Protein AF-A0AAD6E774-F1 (afdb_monomer_lite)

pLDDT: mean 78.19, std 15.66, range [41.12, 95.44]

Secondary structure (DSSP, 8-state):
-HHHHHHHHHHTT-----SHHHHHHHHH----HHHHHHHHHHHTT-TT--HHHHHHHHHHHHTS-HHHHHHTTTTTT--HHHHHHHHHHHHHHH-S-THHHHHHH-TT-----SHHHHHHHHHHHHHHHHHHTT-TT-PPPHHHHHHHHHHHHH-

Radius of gyration: 15.8 Å; chains: 1; bounding box: 33×44×42 Å

Sequence (155 aa):
MEVRSIVLDKWAGKTISNTRKSQRNAAVHGGSILADYDVILREVDQLDSRVDQWKPAFEFHYNVWWEFLCARGGLDSASKELIRIFDYLANIRSLKKWEDWKIQSNPNTSSKKMKDRAKIVEICTSWIDKWVGDTMDTIPTKAQMERLRQLSHQA

Structure (mmCIF, N/CA/C/O backbone):
data_AF-A0AAD6E774-F1
#
_entry.id   AF-A0AAD6E774-F1
#
loop_
_atom_site.group_PDB
_atom_site.id
_atom_site.type_symbol
_atom_site.label_atom_id
_atom_site.label_alt_id
_atom_site.label_comp_id
_atom_site.label_asym_id
_atom_site.label_entity_id
_atom_site.label_seq_id
_atom_site.pdbx_PDB_ins_code
_atom_site.Cartn_x
_atom_site.Cartn_y
_atom_site.Cartn_z
_atom_site.occupancy
_atom_site.B_iso_or_equiv
_atom_site.auth_seq_id
_atom_site.auth_comp_id
_atom_site.auth_asym_id
_atom_site.auth_atom_id
_atom_site.pdbx_PDB_model_num
ATOM 1 N N . MET A 1 1 ? 2.432 -7.546 13.511 1.00 61.09 1 MET A N 1
ATOM 2 C CA . MET A 1 1 ? 1.234 -8.056 12.812 1.00 61.09 1 MET A CA 1
ATOM 3 C C . MET A 1 1 ? -0.037 -7.391 13.321 1.00 61.09 1 MET A C 1
ATOM 5 O O . MET A 1 1 ? -0.601 -6.623 12.561 1.00 61.09 1 MET A O 1
ATOM 9 N N . GLU A 1 2 ? -0.410 -7.536 14.601 1.00 77.62 2 GLU A N 1
ATOM 10 C CA . GLU A 1 2 ? -1.659 -6.968 15.163 1.00 77.62 2 GLU A CA 1
ATOM 11 C C . GLU A 1 2 ? -1.893 -5.478 14.829 1.00 77.62 2 GLU A C 1
ATOM 13 O O . GLU A 1 2 ? -2.987 -5.081 14.440 1.00 77.62 2 GLU A O 1
ATOM 18 N N . VAL A 1 3 ? -0.843 -4.650 14.891 1.00 80.81 3 VAL A N 1
ATOM 19 C CA . VAL A 1 3 ? -0.922 -3.221 14.540 1.00 80.81 3 VAL A CA 1
ATOM 20 C C . VAL A 1 3 ? -1.321 -2.990 13.077 1.00 80.81 3 VAL A C 1
ATOM 22 O O . VAL A 1 3 ? -2.124 -2.101 12.815 1.00 80.81 3 VAL A O 1
ATOM 25 N N . ARG A 1 4 ? -0.782 -3.771 12.133 1.00 88.81 4 ARG A N 1
ATOM 26 C CA . ARG A 1 4 ? -1.073 -3.620 10.697 1.00 88.81 4 ARG A CA 1
ATOM 27 C C . ARG A 1 4 ? -2.471 -4.122 10.358 1.00 88.81 4 ARG A C 1
ATOM 29 O O . ARG A 1 4 ? -3.199 -3.415 9.678 1.00 88.81 4 ARG A O 1
ATOM 36 N N . SER A 1 5 ? -2.891 -5.252 10.929 1.00 86.69 5 SER A N 1
ATOM 37 C CA . SER A 1 5 ? -4.267 -5.745 10.782 1.00 86.69 5 SER A CA 1
ATOM 38 C C . SER A 1 5 ? -5.297 -4.713 11.262 1.00 86.69 5 SER A C 1
ATOM 40 O O . SER A 1 5 ? -6.301 -4.500 10.598 1.00 86.69 5 SER A O 1
ATOM 42 N N . ILE A 1 6 ? -5.021 -3.998 12.364 1.00 86.88 6 ILE A N 1
ATOM 43 C CA . ILE A 1 6 ? -5.877 -2.899 12.855 1.00 86.88 6 ILE A CA 1
ATOM 44 C C . ILE A 1 6 ? -5.909 -1.705 11.880 1.00 86.88 6 ILE A C 1
ATOM 46 O O . ILE A 1 6 ? -6.952 -1.067 11.724 1.00 86.88 6 ILE A O 1
ATOM 50 N N . VAL A 1 7 ? -4.781 -1.370 11.240 1.00 87.00 7 VAL A N 1
ATOM 51 C CA . VAL A 1 7 ? -4.721 -0.305 10.221 1.00 87.00 7 VAL A CA 1
ATOM 52 C C . VAL A 1 7 ? -5.547 -0.699 8.996 1.00 87.00 7 VAL A C 1
ATOM 54 O O . VAL A 1 7 ? -6.390 0.088 8.570 1.00 87.00 7 VAL A O 1
ATOM 57 N N . LEU A 1 8 ? -5.370 -1.923 8.495 1.00 89.75 8 LEU A N 1
ATOM 58 C CA . LEU A 1 8 ? -6.128 -2.466 7.367 1.00 89.75 8 LEU A CA 1
ATOM 59 C C . LEU A 1 8 ? -7.628 -2.567 7.673 1.00 89.75 8 LEU A C 1
ATOM 61 O O . LEU A 1 8 ? -8.440 -2.165 6.845 1.00 89.75 8 LEU A O 1
ATOM 65 N N . ASP A 1 9 ? -8.011 -2.990 8.882 1.00 90.69 9 ASP A N 1
ATOM 66 C CA . ASP A 1 9 ? -9.409 -2.984 9.330 1.00 90.69 9 ASP A CA 1
ATOM 67 C C . ASP A 1 9 ? -10.001 -1.574 9.292 1.00 90.69 9 ASP A C 1
ATOM 69 O O . ASP A 1 9 ? -11.087 -1.364 8.751 1.00 90.69 9 ASP A O 1
ATOM 73 N N . LYS A 1 10 ? -9.274 -0.576 9.806 1.00 88.94 10 LYS A N 1
ATOM 74 C CA . LYS A 1 10 ? -9.725 0.817 9.738 1.00 88.94 10 LYS A CA 1
ATOM 75 C C . LYS A 1 10 ? -9.847 1.310 8.296 1.00 88.94 10 LYS A C 1
ATOM 77 O O . LYS A 1 10 ? -10.803 2.019 7.990 1.00 88.94 10 LYS A O 1
ATOM 82 N N . TRP A 1 11 ? -8.892 0.984 7.426 1.00 90.88 11 TRP A N 1
ATOM 83 C CA . TRP A 1 11 ? -8.940 1.369 6.012 1.00 90.88 11 TRP A CA 1
ATOM 84 C C . TRP A 1 11 ? -10.116 0.722 5.281 1.00 90.88 11 TRP A C 1
ATOM 86 O O . TRP A 1 11 ? -10.755 1.383 4.468 1.00 90.88 11 TRP A O 1
ATOM 96 N N . ALA A 1 12 ? -10.446 -0.521 5.629 1.00 89.94 12 ALA A N 1
ATOM 97 C CA . ALA A 1 12 ? -11.622 -1.238 5.146 1.00 89.94 12 ALA A CA 1
ATOM 98 C C . ALA A 1 12 ? -12.943 -0.759 5.784 1.00 89.94 12 ALA A C 1
ATOM 100 O O . ALA A 1 12 ? -14.001 -1.319 5.510 1.00 89.94 12 ALA A O 1
ATOM 101 N N . GLY A 1 13 ? -12.909 0.262 6.649 1.00 85.81 13 GLY A N 1
ATOM 102 C CA . GLY A 1 13 ? -14.098 0.818 7.295 1.00 85.81 13 GLY A CA 1
ATOM 103 C C . GLY A 1 13 ? -14.668 -0.037 8.430 1.00 85.81 13 GLY A C 1
ATOM 104 O O . GLY A 1 13 ? -15.770 0.243 8.902 1.00 85.81 13 GLY A O 1
ATOM 105 N N . LYS A 1 14 ? -13.939 -1.054 8.906 1.00 85.12 14 LYS A N 1
ATOM 106 C CA . LYS A 1 14 ? -14.361 -1.864 10.052 1.00 85.12 14 LYS A CA 1
ATOM 107 C C . LYS A 1 14 ? -14.274 -1.080 11.353 1.00 85.12 14 LYS A C 1
ATOM 109 O O . LYS A 1 14 ? -13.374 -0.265 11.580 1.00 85.12 14 LYS A O 1
ATOM 114 N N . THR A 1 15 ? -15.198 -1.386 12.259 1.00 79.06 15 THR A N 1
ATOM 115 C CA . THR A 1 15 ? -15.136 -0.905 13.636 1.00 79.06 15 THR A CA 1
ATOM 116 C C . THR A 1 15 ? -13.927 -1.522 14.330 1.00 79.06 15 THR A C 1
ATOM 118 O O . THR A 1 15 ? -13.906 -2.708 14.647 1.00 79.06 15 THR A O 1
ATOM 121 N N . ILE A 1 16 ? -12.905 -0.707 14.572 1.00 80.19 16 ILE A N 1
ATOM 122 C CA . ILE A 1 16 ? -11.765 -1.092 15.403 1.00 80.19 16 ILE A CA 1
ATOM 123 C C . ILE A 1 16 ? -12.140 -1.008 16.885 1.00 80.19 16 ILE A C 1
ATOM 125 O O . ILE A 1 16 ? -12.990 -0.210 17.280 1.00 80.19 16 ILE A O 1
ATOM 129 N N . SER A 1 17 ? -11.470 -1.805 17.717 1.00 77.88 17 SER A N 1
ATOM 130 C CA . SER A 1 17 ? -11.639 -1.757 19.172 1.00 77.88 17 SER A CA 1
ATOM 131 C C . SER A 1 17 ? -11.537 -0.323 19.715 1.00 77.88 17 SER A C 1
ATOM 133 O O . SER A 1 17 ? -10.616 0.422 19.371 1.00 77.88 17 SER A O 1
ATOM 135 N N . ASN A 1 18 ? -12.451 0.037 20.622 1.00 72.12 18 ASN A N 1
ATOM 136 C CA . ASN A 1 18 ? -12.492 1.348 21.280 1.00 72.12 18 ASN A CA 1
ATOM 137 C C . ASN A 1 18 ? -11.363 1.565 22.297 1.00 72.12 18 ASN A C 1
ATOM 139 O O . ASN A 1 18 ? -11.315 2.603 22.958 1.00 72.12 18 ASN A O 1
ATOM 143 N N . THR A 1 19 ? -10.437 0.613 22.448 1.00 79.88 19 THR A N 1
ATOM 144 C CA . THR A 1 19 ? -9.273 0.851 23.296 1.00 79.88 19 THR A CA 1
ATOM 145 C C . THR A 1 19 ? -8.447 2.008 22.738 1.00 79.88 19 THR A C 1
ATOM 147 O O . THR A 1 19 ? -8.180 2.115 21.537 1.00 79.88 19 THR A O 1
ATOM 150 N N . ARG A 1 20 ? -7.962 2.863 23.644 1.00 73.81 20 ARG A N 1
ATOM 151 C CA . ARG A 1 20 ? -7.085 3.990 23.302 1.00 73.81 20 ARG A CA 1
ATOM 152 C C . ARG A 1 20 ? -5.859 3.544 22.491 1.00 73.81 20 ARG A C 1
ATOM 154 O O . ARG A 1 20 ? -5.389 4.289 21.636 1.00 73.81 20 ARG A O 1
ATOM 161 N N . LYS A 1 21 ? -5.355 2.327 22.740 1.00 76.25 21 LYS A N 1
ATOM 162 C CA . LYS A 1 21 ? -4.223 1.722 22.022 1.00 76.25 21 LYS A CA 1
ATOM 163 C C . LYS A 1 21 ? -4.573 1.421 20.560 1.00 76.25 21 LYS A C 1
ATOM 165 O O . LYS A 1 21 ? -3.830 1.847 19.681 1.00 76.25 21 LYS A O 1
ATOM 170 N N . SER A 1 22 ? -5.698 0.756 20.290 1.00 70.12 22 SER A N 1
ATOM 171 C CA . SER A 1 22 ? -6.134 0.428 18.923 1.00 70.12 22 SER A CA 1
ATOM 172 C C . SER A 1 22 ? -6.479 1.677 18.115 1.00 70.12 22 SER A C 1
ATOM 174 O O . SER A 1 22 ? -6.020 1.815 16.983 1.00 70.12 22 SER A O 1
ATOM 176 N N . GLN A 1 23 ? -7.191 2.635 18.716 1.00 71.75 23 GLN A N 1
ATOM 177 C CA . GLN A 1 23 ? -7.503 3.911 18.067 1.00 71.75 23 GLN A CA 1
ATOM 178 C C . GLN A 1 23 ? -6.243 4.716 17.739 1.00 71.75 23 GLN A C 1
ATOM 180 O O . GLN A 1 23 ? -6.117 5.225 16.625 1.00 71.75 23 GLN A O 1
ATOM 185 N N . ARG A 1 24 ? -5.286 4.797 18.678 1.00 72.62 24 ARG A N 1
ATOM 186 C CA . ARG A 1 24 ? -3.996 5.456 18.436 1.00 72.62 24 ARG A CA 1
ATOM 187 C C . ARG A 1 24 ? -3.248 4.760 17.312 1.00 72.62 24 ARG A C 1
ATOM 189 O O . ARG A 1 24 ? -2.848 5.435 16.376 1.00 72.62 24 ARG A O 1
ATOM 196 N N . ASN A 1 25 ? -3.109 3.437 17.374 1.00 72.19 25 ASN A N 1
ATOM 197 C CA . ASN A 1 25 ? -2.408 2.670 16.351 1.00 72.19 25 ASN A CA 1
ATOM 198 C C . ASN A 1 25 ? -2.988 2.928 14.955 1.00 72.19 25 ASN A C 1
ATOM 200 O O . ASN A 1 25 ? -2.257 3.294 14.044 1.00 72.19 25 ASN A O 1
ATOM 204 N N . ALA A 1 26 ? -4.304 2.841 14.804 1.00 66.62 26 ALA A N 1
ATOM 205 C CA . ALA A 1 26 ? -4.952 3.063 13.520 1.00 66.62 26 ALA A CA 1
ATOM 206 C C . ALA A 1 26 ? -4.893 4.533 13.049 1.00 66.62 26 ALA A C 1
ATOM 208 O O . ALA A 1 26 ? -5.137 4.831 11.882 1.00 66.62 26 ALA A O 1
ATOM 209 N N . ALA A 1 27 ? -4.679 5.488 13.958 1.00 65.88 27 ALA A N 1
ATOM 210 C CA . ALA A 1 27 ? -4.592 6.914 13.644 1.00 65.88 27 ALA A CA 1
ATOM 211 C C . ALA A 1 27 ? -3.177 7.379 13.291 1.00 65.88 27 ALA A C 1
ATOM 213 O O . ALA A 1 27 ? -3.052 8.263 12.452 1.00 65.88 27 ALA A O 1
ATOM 214 N N . VAL A 1 28 ? -2.146 6.804 13.918 1.00 68.69 28 VAL A N 1
ATOM 215 C CA . VAL A 1 28 ? -0.757 7.273 13.766 1.00 68.69 28 VAL A CA 1
ATOM 216 C C . VAL A 1 28 ? 0.079 6.411 12.830 1.00 68.69 28 VAL A C 1
ATOM 218 O O . VAL A 1 28 ? 1.093 6.883 12.323 1.00 68.69 28 VAL A O 1
ATOM 221 N N . HIS A 1 29 ? -0.306 5.153 12.609 1.00 74.56 29 HIS A N 1
ATOM 222 C CA . HIS A 1 29 ? 0.415 4.281 11.688 1.00 74.56 29 HIS A CA 1
ATOM 223 C C . HIS A 1 29 ? -0.159 4.461 10.290 1.00 74.56 29 HIS A C 1
ATOM 225 O O . HIS A 1 29 ? -1.301 4.091 10.025 1.00 74.56 29 HIS A O 1
ATOM 231 N N . GLY A 1 30 ? 0.638 5.064 9.412 1.00 78.00 30 GLY A N 1
ATOM 232 C CA . GLY A 1 30 ? 0.309 5.195 7.998 1.00 78.00 30 GLY A CA 1
ATOM 233 C C . GLY A 1 30 ? 0.532 3.888 7.225 1.00 78.00 30 GLY A C 1
ATOM 234 O O . GLY A 1 30 ? 0.496 2.800 7.801 1.00 78.00 30 GLY A O 1
ATOM 235 N N . GLY A 1 31 ? 0.746 3.964 5.918 1.00 85.56 31 GLY A N 1
ATOM 236 C CA . GLY A 1 31 ? 1.042 2.810 5.080 1.00 85.56 31 GLY A CA 1
ATOM 237 C C . GLY A 1 31 ? 2.445 2.243 5.278 1.00 85.56 31 GLY A C 1
ATOM 238 O O . GLY A 1 31 ? 3.414 2.975 5.462 1.00 85.56 31 GLY A O 1
ATOM 239 N N . SER A 1 32 ? 2.526 0.917 5.213 1.00 92.19 32 SER A N 1
ATOM 240 C CA . SER A 1 32 ? 3.759 0.167 4.993 1.00 92.19 32 SER A CA 1
ATOM 241 C C . SER A 1 32 ? 3.446 -0.992 4.049 1.00 92.19 32 SER A C 1
ATOM 243 O O . SER A 1 32 ? 2.948 -2.023 4.496 1.00 92.19 32 SER A O 1
ATOM 245 N N . ILE A 1 33 ? 3.693 -0.817 2.747 1.00 94.50 33 ILE A N 1
ATOM 246 C CA . ILE A 1 33 ? 3.192 -1.738 1.715 1.00 94.50 33 ILE A CA 1
ATOM 247 C C . ILE A 1 33 ? 3.717 -3.157 1.916 1.00 94.50 33 ILE A C 1
ATOM 249 O O . ILE A 1 33 ? 2.956 -4.109 1.806 1.00 94.50 33 ILE A O 1
ATOM 253 N N . LEU A 1 34 ? 4.990 -3.301 2.297 1.00 93.81 34 LEU A N 1
ATOM 254 C CA . LEU A 1 34 ? 5.597 -4.604 2.574 1.00 93.81 34 LEU A CA 1
ATOM 255 C C . LEU A 1 34 ? 4.928 -5.294 3.769 1.00 93.81 34 LEU A C 1
ATOM 257 O O . LEU A 1 34 ? 4.652 -6.488 3.716 1.00 93.81 34 LEU A O 1
ATOM 261 N N . ALA A 1 35 ? 4.654 -4.544 4.840 1.00 93.19 35 ALA A N 1
ATOM 262 C CA . ALA A 1 35 ? 4.048 -5.099 6.044 1.00 93.19 35 ALA A CA 1
ATOM 263 C C . ALA A 1 35 ? 2.561 -5.424 5.843 1.00 93.19 35 ALA A C 1
ATOM 265 O O . ALA A 1 35 ? 2.073 -6.403 6.398 1.00 93.19 35 ALA A O 1
ATOM 266 N N . ASP A 1 36 ? 1.848 -4.615 5.059 1.00 94.19 36 ASP A N 1
ATOM 267 C CA . ASP A 1 36 ? 0.446 -4.857 4.719 1.00 94.19 36 ASP A CA 1
ATOM 268 C C . ASP A 1 36 ? 0.302 -6.040 3.763 1.00 94.19 36 ASP A C 1
ATOM 270 O O . ASP A 1 36 ? -0.548 -6.898 3.984 1.00 94.19 36 ASP A O 1
ATOM 274 N N . TYR A 1 37 ? 1.183 -6.138 2.764 1.00 94.25 37 TYR A N 1
ATOM 275 C CA . TYR A 1 37 ? 1.249 -7.275 1.849 1.00 94.25 37 TYR A CA 1
ATOM 276 C C . TYR A 1 37 ? 1.519 -8.593 2.594 1.00 94.25 37 TYR A C 1
ATOM 278 O O . TYR A 1 37 ? 0.769 -9.551 2.424 1.00 94.25 37 TYR A O 1
ATOM 286 N N . ASP A 1 38 ? 2.523 -8.630 3.480 1.00 92.38 38 ASP A N 1
ATOM 287 C CA . ASP A 1 38 ? 2.843 -9.816 4.296 1.00 92.38 38 ASP A CA 1
ATOM 288 C C . ASP A 1 38 ? 1.682 -10.217 5.222 1.00 92.38 38 ASP A C 1
ATOM 290 O O . ASP A 1 38 ? 1.373 -11.399 5.357 1.00 92.38 38 ASP A O 1
ATOM 294 N N . VAL A 1 39 ? 0.991 -9.246 5.828 1.00 92.19 39 VAL A N 1
ATOM 295 C CA . VAL A 1 39 ? -0.172 -9.528 6.684 1.00 92.19 39 VAL A CA 1
ATOM 296 C C . VAL A 1 39 ? -1.340 -10.093 5.886 1.00 92.19 39 VAL A C 1
ATOM 298 O O . VAL A 1 39 ? -1.954 -11.054 6.340 1.00 92.19 39 VAL A O 1
ATOM 301 N N . ILE A 1 40 ? -1.636 -9.538 4.709 1.00 92.06 40 ILE A N 1
ATOM 302 C CA . ILE A 1 40 ? -2.709 -10.053 3.854 1.00 92.06 40 ILE A CA 1
ATOM 303 C C . ILE A 1 40 ? -2.371 -11.475 3.384 1.00 92.06 40 ILE A C 1
ATOM 305 O O . ILE A 1 40 ? -3.215 -12.356 3.512 1.00 92.06 40 ILE A O 1
ATOM 309 N N . LEU A 1 41 ? -1.137 -11.734 2.931 1.00 90.81 41 LEU A N 1
ATOM 310 C CA . LEU A 1 41 ? -0.711 -13.074 2.503 1.00 90.81 41 LEU A CA 1
ATOM 311 C C . LEU A 1 41 ? -0.867 -14.130 3.605 1.00 90.81 41 LEU A C 1
ATOM 313 O O . LEU A 1 41 ? -1.333 -15.231 3.334 1.00 90.81 41 LEU A O 1
ATOM 317 N N . ARG A 1 42 ? -0.515 -13.804 4.852 1.00 88.81 42 ARG A N 1
ATOM 318 C CA . ARG A 1 42 ? -0.628 -14.739 5.989 1.00 88.81 42 ARG A CA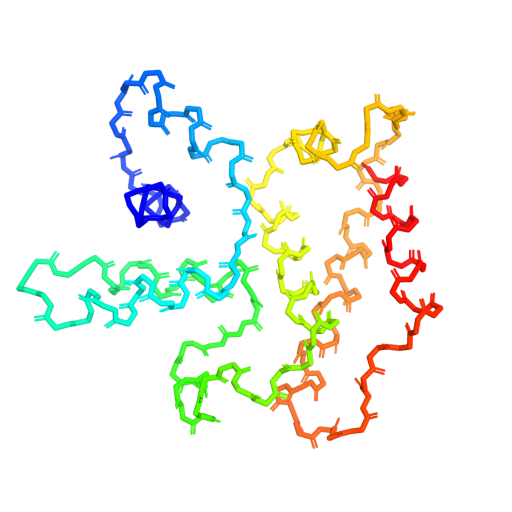 1
ATOM 319 C C . ARG A 1 42 ? -2.068 -15.025 6.420 1.00 88.81 42 ARG A C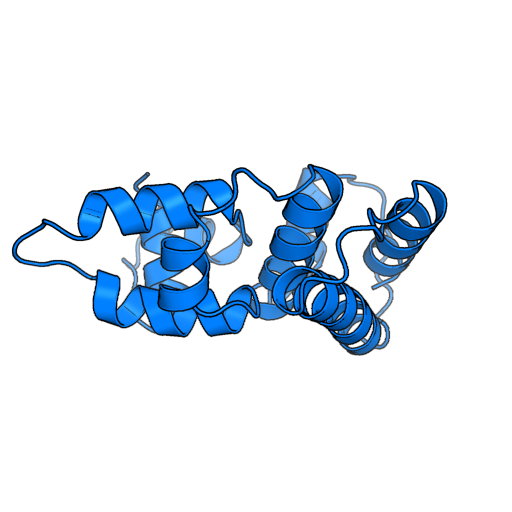 1
ATOM 321 O O . ARG A 1 42 ? -2.302 -15.993 7.142 1.00 88.81 42 ARG A O 1
ATOM 328 N N . GLU A 1 43 ? -3.019 -14.175 6.043 1.00 87.88 43 GLU A N 1
ATOM 329 C CA . GLU A 1 43 ? -4.430 -14.308 6.428 1.00 87.88 43 GLU A CA 1
ATOM 330 C C . GLU A 1 43 ? -5.303 -14.860 5.291 1.00 87.88 43 GLU A C 1
ATOM 332 O O . GLU A 1 43 ? -6.484 -15.113 5.519 1.00 87.88 43 GLU A O 1
ATOM 337 N N . VAL A 1 44 ? -4.753 -15.077 4.086 1.00 82.44 44 VAL A N 1
ATOM 338 C CA . VAL A 1 44 ? -5.493 -15.625 2.929 1.00 82.44 44 VAL A CA 1
ATOM 339 C C . VAL A 1 44 ? -6.077 -17.007 3.227 1.00 82.44 44 VAL A C 1
ATOM 341 O O . VAL A 1 44 ? -7.225 -17.258 2.880 1.00 82.44 44 VAL A O 1
ATOM 344 N N . ASP A 1 45 ? -5.337 -17.864 3.931 1.00 77.88 45 ASP A N 1
ATOM 345 C CA . ASP A 1 45 ? -5.746 -19.253 4.192 1.00 77.88 45 ASP A CA 1
ATOM 346 C C . ASP A 1 45 ? -6.536 -19.435 5.504 1.00 77.88 45 ASP A C 1
ATOM 348 O O . ASP A 1 45 ? -6.777 -20.560 5.946 1.00 77.88 45 ASP A O 1
ATOM 352 N N . GLN A 1 46 ? -6.924 -18.345 6.176 1.00 81.88 46 GLN A N 1
ATOM 353 C CA . GLN A 1 46 ? -7.649 -18.422 7.447 1.00 81.88 46 GLN A CA 1
ATOM 354 C C . GLN A 1 46 ? -9.168 -18.520 7.238 1.00 81.88 46 GLN A C 1
ATOM 356 O O . GLN A 1 46 ? -9.743 -17.826 6.406 1.00 81.88 46 GLN A O 1
ATOM 361 N N . LEU A 1 47 ? -9.834 -19.353 8.046 1.00 54.59 47 LEU A N 1
ATOM 362 C CA . LEU A 1 47 ? -11.267 -19.668 7.915 1.00 54.59 47 LEU A CA 1
ATOM 363 C C . LEU A 1 47 ? -12.190 -18.434 8.048 1.00 54.59 47 LEU A C 1
ATOM 365 O O . LEU A 1 47 ? -13.225 -18.378 7.396 1.00 54.59 47 LEU A O 1
ATOM 369 N N . ASP A 1 48 ? -11.782 -17.437 8.844 1.00 65.81 48 ASP A N 1
ATOM 370 C CA . ASP A 1 48 ? -12.488 -16.162 9.069 1.00 65.81 48 ASP A CA 1
ATOM 371 C C . ASP A 1 48 ? -11.710 -14.971 8.478 1.00 65.81 48 ASP A C 1
ATOM 373 O O . ASP A 1 48 ? -11.594 -13.891 9.074 1.00 65.81 48 ASP A O 1
ATOM 377 N N . SER A 1 49 ? -11.102 -15.192 7.312 1.00 76.56 49 SER A N 1
ATOM 378 C CA . SER A 1 49 ? -10.213 -14.230 6.675 1.00 76.56 49 SER A CA 1
ATOM 379 C C . SER A 1 49 ? -10.888 -12.880 6.422 1.00 76.56 49 SER A C 1
ATOM 381 O O . SER A 1 49 ? -11.960 -12.762 5.829 1.00 76.56 49 SER A O 1
ATOM 383 N N . ARG A 1 50 ? -10.212 -11.806 6.838 1.00 84.44 50 ARG A N 1
ATOM 384 C CA . ARG A 1 50 ? -10.628 -10.419 6.567 1.00 84.44 50 ARG A CA 1
ATOM 385 C C . ARG A 1 50 ? -10.114 -9.915 5.216 1.00 84.44 50 ARG A C 1
ATOM 387 O O . ARG A 1 50 ? -10.371 -8.763 4.863 1.00 84.44 50 ARG A O 1
ATOM 394 N N . VAL A 1 51 ? -9.394 -10.764 4.482 1.00 87.88 51 VAL A N 1
ATOM 395 C CA . VAL A 1 51 ? -8.628 -10.402 3.289 1.00 87.88 51 VAL A CA 1
ATOM 396 C C . VAL A 1 51 ? -9.505 -9.801 2.201 1.00 87.88 51 VAL A C 1
ATOM 398 O O . VAL A 1 51 ? -9.119 -8.781 1.637 1.00 87.88 51 VAL A O 1
ATOM 401 N N . ASP A 1 52 ? -10.706 -10.331 1.970 1.00 90.00 52 ASP A N 1
ATOM 402 C CA . ASP A 1 52 ? -11.612 -9.814 0.933 1.00 90.00 52 ASP A CA 1
ATOM 403 C C . ASP A 1 52 ? -11.989 -8.343 1.141 1.00 90.00 52 ASP A C 1
ATOM 405 O O . ASP A 1 52 ? -12.261 -7.620 0.188 1.00 90.00 52 ASP A O 1
ATOM 409 N N . GLN A 1 53 ? -11.964 -7.871 2.388 1.00 90.44 53 GLN A N 1
ATOM 410 C CA . GLN A 1 53 ? -12.219 -6.468 2.713 1.00 90.44 53 GLN A CA 1
ATOM 411 C C . GLN A 1 53 ? -10.937 -5.636 2.704 1.00 90.44 53 GLN A C 1
ATOM 413 O O . GLN A 1 53 ? -10.962 -4.446 2.390 1.00 90.44 53 GLN A O 1
ATOM 418 N N . TRP A 1 54 ? -9.805 -6.250 3.048 1.00 93.50 54 TRP A N 1
ATOM 419 C CA . TRP A 1 54 ? -8.510 -5.583 3.026 1.00 93.50 54 TRP A CA 1
ATOM 420 C C . TRP A 1 54 ? -7.986 -5.363 1.614 1.00 93.50 54 TRP A C 1
ATOM 422 O O . TRP A 1 54 ? -7.364 -4.331 1.396 1.00 93.50 54 TRP A O 1
ATOM 432 N N . LYS A 1 55 ? -8.259 -6.259 0.659 1.00 93.69 55 LYS A N 1
ATOM 433 C CA . LYS A 1 55 ? -7.811 -6.121 -0.733 1.00 93.69 55 LYS A CA 1
ATOM 434 C C . LYS A 1 55 ? -8.283 -4.800 -1.363 1.00 93.69 55 LYS A C 1
ATOM 436 O O . LYS A 1 55 ? -7.415 -3.986 -1.662 1.00 93.69 55 LYS A O 1
ATOM 441 N N . PRO A 1 56 ? -9.590 -4.466 -1.449 1.00 93.31 56 PRO A N 1
ATOM 442 C CA . PRO A 1 56 ? -10.011 -3.182 -2.021 1.00 93.31 56 PRO A CA 1
ATOM 443 C C . PRO A 1 56 ? -9.441 -1.968 -1.274 1.00 93.31 56 PRO A C 1
ATOM 445 O O . PRO A 1 56 ? -9.093 -0.953 -1.879 1.00 93.31 56 PRO A O 1
ATOM 448 N N . ALA A 1 57 ? -9.319 -2.059 0.055 1.00 92.94 57 ALA A N 1
ATOM 449 C CA . ALA A 1 57 ? -8.737 -0.994 0.865 1.00 92.94 57 ALA A CA 1
ATOM 450 C C . ALA A 1 57 ? -7.238 -0.806 0.576 1.00 92.94 57 ALA A C 1
ATOM 452 O O . ALA A 1 57 ? -6.769 0.330 0.483 1.00 92.94 57 ALA A O 1
ATOM 453 N N . PHE A 1 58 ? -6.501 -1.902 0.411 1.00 94.69 58 PHE A N 1
ATOM 454 C CA . PHE A 1 58 ? -5.098 -1.930 0.018 1.00 94.69 58 PHE A CA 1
ATOM 455 C C . PHE A 1 58 ? -4.921 -1.308 -1.368 1.00 94.69 58 PHE A C 1
ATOM 457 O O . PHE A 1 58 ? -4.123 -0.384 -1.521 1.00 94.69 58 PHE A O 1
ATOM 464 N N . GLU A 1 59 ? -5.724 -1.724 -2.347 1.00 95.12 59 GLU A N 1
ATOM 465 C CA . GLU A 1 59 ? -5.682 -1.193 -3.713 1.00 95.12 59 GLU A CA 1
ATOM 466 C C . GLU A 1 59 ? -5.941 0.309 -3.746 1.00 95.12 59 GLU A C 1
ATOM 468 O O . GLU A 1 59 ? -5.188 1.070 -4.359 1.00 95.12 59 GLU A O 1
ATOM 473 N N . PHE A 1 60 ? -6.959 0.762 -3.013 1.00 94.25 60 PHE A N 1
ATOM 474 C CA . PHE A 1 60 ? -7.257 2.181 -2.896 1.00 94.25 60 PHE A CA 1
ATOM 475 C C . PHE A 1 60 ? -6.103 2.960 -2.261 1.00 94.25 60 PHE A C 1
ATOM 477 O O . PHE A 1 60 ? -5.805 4.068 -2.697 1.00 94.25 60 PHE A O 1
ATOM 484 N N . HIS A 1 61 ? -5.434 2.435 -1.234 1.00 93.50 61 HIS A N 1
ATOM 485 C CA . HIS A 1 61 ? -4.358 3.167 -0.559 1.00 93.50 61 HIS A CA 1
ATOM 486 C C . HIS A 1 61 ? -3.040 3.141 -1.336 1.00 93.50 61 HIS A C 1
ATOM 488 O O . HIS A 1 61 ? -2.339 4.153 -1.345 1.00 93.50 61 HIS A O 1
ATOM 494 N N . TYR A 1 62 ? -2.743 2.051 -2.041 1.00 95.06 62 TYR A N 1
ATOM 495 C CA . TYR A 1 62 ? -1.474 1.853 -2.740 1.00 95.06 62 TYR A CA 1
ATOM 496 C C . TYR A 1 62 ? -1.525 2.054 -4.250 1.00 95.06 62 TYR A C 1
ATOM 498 O O . TYR A 1 62 ? -0.472 2.095 -4.868 1.00 95.06 62 TYR A O 1
ATOM 506 N N . ASN A 1 63 ? -2.701 2.241 -4.852 1.00 95.44 63 ASN A N 1
ATOM 507 C CA . ASN A 1 63 ? -2.848 2.399 -6.304 1.00 95.44 63 ASN A CA 1
ATOM 508 C C . ASN A 1 63 ? -2.313 1.210 -7.118 1.00 95.44 63 ASN A C 1
ATOM 510 O O . ASN A 1 63 ? -1.777 1.390 -8.207 1.00 95.44 63 ASN A O 1
ATOM 514 N N . VAL A 1 64 ? -2.423 -0.001 -6.582 1.00 93.56 64 VAL A N 1
ATOM 515 C CA . VAL A 1 64 ? -1.990 -1.226 -7.259 1.00 93.56 64 VAL A CA 1
ATOM 516 C C . VAL A 1 64 ? -2.980 -2.332 -6.946 1.00 93.56 64 VAL A C 1
ATOM 518 O O . VAL A 1 64 ? -3.354 -2.499 -5.789 1.00 93.56 64 VAL A O 1
ATOM 521 N N . TRP A 1 65 ? -3.417 -3.048 -7.980 1.00 92.69 65 TRP A N 1
ATOM 522 C CA . TRP A 1 65 ? -4.376 -4.144 -7.849 1.00 92.69 65 TRP A CA 1
ATOM 523 C C . TRP A 1 65 ? -3.723 -5.348 -7.174 1.00 92.69 65 TRP A C 1
ATOM 525 O O . TRP A 1 65 ? -2.579 -5.690 -7.491 1.00 92.69 65 TRP A O 1
ATOM 535 N N . TRP A 1 66 ? -4.441 -5.995 -6.257 1.00 91.50 66 TRP A N 1
ATOM 536 C CA . TRP A 1 66 ? -3.904 -7.100 -5.469 1.00 91.50 66 TRP A CA 1
ATOM 537 C C . TRP A 1 66 ? -3.537 -8.290 -6.360 1.00 91.50 66 TRP A C 1
ATOM 539 O O . TRP A 1 66 ? -2.425 -8.811 -6.294 1.00 91.50 66 TRP A O 1
ATOM 549 N N . GLU A 1 67 ? -4.445 -8.688 -7.247 1.00 90.62 67 GLU A N 1
ATOM 550 C CA . GLU A 1 67 ? -4.267 -9.825 -8.149 1.00 90.62 67 GLU A CA 1
ATOM 551 C C . GLU A 1 67 ? -3.112 -9.587 -9.129 1.00 90.62 67 GLU A C 1
ATOM 553 O O . GLU A 1 67 ? -2.328 -10.501 -9.390 1.00 90.62 67 GLU A O 1
ATOM 558 N N . PHE A 1 68 ? -2.955 -8.350 -9.616 1.00 89.88 68 PHE A N 1
ATOM 559 C CA . PHE A 1 68 ? -1.801 -7.960 -10.429 1.00 89.88 68 PHE A CA 1
ATOM 560 C C . PHE 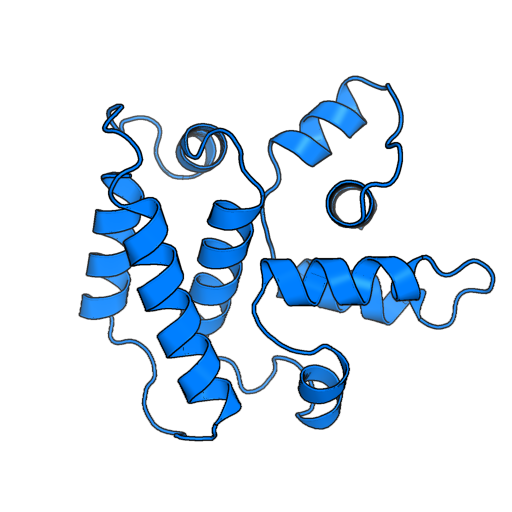A 1 68 ? -0.496 -8.113 -9.642 1.00 89.88 68 PHE A C 1
ATOM 562 O O . PHE A 1 68 ? 0.466 -8.695 -10.145 1.00 89.88 68 PHE A O 1
ATOM 569 N N . LEU A 1 69 ? -0.471 -7.617 -8.401 1.00 90.00 69 LEU A N 1
ATOM 570 C CA . LEU A 1 69 ? 0.705 -7.690 -7.545 1.00 90.00 69 LEU A CA 1
ATOM 571 C C . LEU A 1 69 ? 1.114 -9.149 -7.307 1.00 90.00 69 LEU A C 1
ATOM 573 O O . LEU A 1 69 ? 2.282 -9.485 -7.483 1.00 90.00 69 LEU A O 1
ATOM 577 N N . CYS A 1 70 ? 0.163 -10.033 -6.996 1.00 88.44 70 CYS A N 1
ATOM 578 C CA . CYS A 1 70 ? 0.427 -11.465 -6.853 1.00 88.44 70 CYS A CA 1
ATOM 579 C C . CYS A 1 70 ? 0.934 -12.105 -8.155 1.00 88.44 70 CYS A C 1
ATOM 581 O O . CYS A 1 70 ? 1.913 -12.849 -8.120 1.00 88.44 70 CYS A O 1
ATOM 583 N N . ALA A 1 71 ? 0.323 -11.795 -9.305 1.00 87.12 71 ALA A N 1
ATOM 584 C CA . ALA A 1 71 ? 0.725 -12.347 -10.602 1.00 87.12 71 ALA A CA 1
ATOM 585 C C . ALA A 1 71 ? 2.150 -11.937 -11.018 1.00 87.12 71 ALA A C 1
ATOM 587 O O . ALA A 1 71 ? 2.847 -12.705 -11.677 1.00 87.12 71 ALA A O 1
ATOM 588 N N . ARG A 1 72 ? 2.608 -10.752 -10.592 1.00 85.31 72 ARG A N 1
ATOM 589 C CA . ARG A 1 72 ? 3.971 -10.243 -10.823 1.00 85.31 72 ARG A CA 1
ATOM 590 C C . ARG A 1 72 ? 5.024 -10.853 -9.879 1.00 85.31 72 ARG A C 1
ATOM 592 O O . ARG A 1 72 ? 6.199 -10.509 -9.974 1.00 85.31 72 ARG A O 1
ATOM 599 N N . GLY A 1 73 ? 4.628 -11.739 -8.963 1.00 85.44 73 GLY A N 1
ATOM 600 C CA . GLY A 1 73 ? 5.515 -12.266 -7.920 1.00 85.44 73 GLY A CA 1
ATOM 601 C C . GLY A 1 73 ? 5.678 -11.317 -6.728 1.00 85.44 73 GLY A C 1
ATOM 602 O O . GLY A 1 73 ? 6.664 -11.385 -6.003 1.00 85.44 73 GLY A O 1
ATOM 603 N N . GLY A 1 74 ? 4.723 -10.413 -6.511 1.00 87.81 74 GLY A N 1
ATOM 604 C CA . GLY A 1 74 ? 4.717 -9.489 -5.385 1.00 87.81 74 GLY A CA 1
ATOM 605 C C . GLY A 1 74 ? 5.604 -8.264 -5.596 1.00 87.81 74 GLY A C 1
ATOM 606 O O . GLY A 1 74 ? 5.640 -7.652 -6.665 1.00 87.81 74 GLY A O 1
ATOM 607 N N . LEU A 1 75 ? 6.298 -7.874 -4.526 1.00 89.75 75 LEU A N 1
ATOM 608 C CA . LEU A 1 75 ? 7.095 -6.646 -4.448 1.00 89.75 75 LEU A CA 1
ATOM 609 C C . LEU A 1 75 ? 8.595 -6.880 -4.692 1.00 89.75 75 LEU A C 1
ATOM 611 O O . LEU A 1 75 ? 9.378 -5.945 -4.551 1.00 89.75 75 LEU A O 1
ATOM 615 N N . ASP A 1 76 ? 9.004 -8.086 -5.089 1.00 85.94 76 ASP A N 1
ATOM 616 C CA . ASP A 1 76 ? 10.421 -8.450 -5.253 1.00 85.94 76 ASP A CA 1
ATOM 617 C C . ASP A 1 76 ? 11.129 -7.630 -6.344 1.00 85.94 76 ASP A C 1
ATOM 619 O O . ASP A 1 76 ? 12.318 -7.334 -6.241 1.00 85.94 76 ASP A O 1
ATOM 623 N N . SER A 1 77 ? 10.386 -7.208 -7.373 1.00 82.25 77 SER A N 1
ATOM 624 C CA . SER A 1 77 ? 10.889 -6.341 -8.451 1.00 82.25 77 SER A CA 1
ATOM 625 C C . SER A 1 77 ? 10.816 -4.842 -8.130 1.00 82.25 77 SER A C 1
ATOM 627 O O . SER A 1 77 ? 11.246 -4.015 -8.937 1.00 82.25 77 SER A O 1
ATOM 629 N N . ALA A 1 78 ? 10.259 -4.454 -6.979 1.00 87.06 78 ALA A N 1
ATOM 630 C CA . ALA A 1 78 ? 10.139 -3.055 -6.595 1.00 87.06 78 ALA A CA 1
ATOM 631 C C . ALA A 1 78 ? 11.443 -2.544 -5.960 1.00 87.06 78 ALA A C 1
ATOM 633 O O . ALA A 1 78 ? 11.962 -3.103 -4.993 1.00 87.06 78 ALA A O 1
ATOM 634 N N . SER A 1 79 ? 11.962 -1.423 -6.466 1.00 88.31 79 SER A N 1
ATOM 635 C CA . SER A 1 79 ? 13.106 -0.748 -5.844 1.00 88.31 79 SER A CA 1
ATOM 636 C C . SER A 1 79 ? 12.734 -0.161 -4.478 1.00 88.31 79 SER A C 1
ATOM 638 O O . SER A 1 79 ? 11.570 0.130 -4.193 1.00 88.31 79 SER A O 1
ATOM 640 N N . LYS A 1 80 ? 13.735 0.101 -3.630 1.00 87.38 80 LYS A N 1
ATOM 641 C CA . LYS A 1 80 ? 13.523 0.736 -2.314 1.00 87.38 80 LYS A CA 1
ATOM 642 C C . LYS A 1 80 ? 12.829 2.095 -2.438 1.00 87.38 80 LYS A C 1
ATOM 644 O O . LYS A 1 80 ? 12.034 2.474 -1.581 1.00 87.38 80 LYS A O 1
ATOM 649 N N . GLU A 1 81 ? 13.136 2.837 -3.493 1.00 86.44 81 GLU A N 1
ATOM 650 C CA . GLU A 1 81 ? 12.522 4.117 -3.820 1.00 86.44 81 GLU A CA 1
ATOM 651 C C . GLU A 1 81 ? 11.043 3.953 -4.164 1.00 86.44 81 GLU A C 1
ATOM 653 O O . GLU A 1 81 ? 10.220 4.727 -3.677 1.00 86.44 81 GLU A O 1
ATOM 658 N N . LEU A 1 82 ? 10.692 2.920 -4.930 1.00 89.94 82 LEU A N 1
ATOM 659 C CA . LEU A 1 82 ? 9.305 2.630 -5.266 1.00 89.94 82 LEU A CA 1
ATOM 660 C C . LEU A 1 82 ? 8.499 2.176 -4.041 1.00 89.94 82 LEU A C 1
ATOM 662 O O . LEU A 1 82 ? 7.389 2.659 -3.834 1.00 89.94 82 LEU A O 1
ATOM 666 N N . ILE A 1 83 ? 9.080 1.341 -3.172 1.00 91.12 83 ILE A N 1
ATOM 667 C CA . ILE A 1 83 ? 8.468 0.986 -1.879 1.00 91.12 83 ILE A CA 1
ATOM 668 C C . ILE A 1 83 ? 8.142 2.246 -1.067 1.00 91.12 83 ILE A C 1
ATOM 670 O O . ILE A 1 83 ? 7.038 2.390 -0.546 1.00 91.12 83 ILE A O 1
ATOM 674 N N . ARG A 1 84 ? 9.060 3.219 -1.022 1.00 87.94 84 ARG A N 1
ATOM 675 C CA . ARG A 1 84 ? 8.799 4.502 -0.352 1.00 87.94 84 ARG A CA 1
ATOM 676 C C . ARG A 1 84 ? 7.675 5.291 -1.015 1.00 87.94 84 ARG A C 1
ATOM 678 O O . ARG A 1 84 ? 6.922 5.949 -0.309 1.00 87.94 84 ARG A O 1
ATOM 685 N N . ILE A 1 85 ? 7.565 5.262 -2.342 1.00 89.69 85 ILE A N 1
ATOM 686 C CA . ILE A 1 85 ? 6.487 5.939 -3.077 1.00 89.69 85 ILE A CA 1
ATOM 687 C C . ILE A 1 85 ? 5.119 5.356 -2.710 1.00 89.69 85 ILE A C 1
ATOM 689 O O . ILE A 1 85 ? 4.193 6.125 -2.440 1.00 89.69 85 ILE A O 1
ATOM 693 N N . PHE A 1 86 ? 5.008 4.028 -2.633 1.00 93.19 86 PHE A N 1
ATOM 694 C CA . PHE A 1 86 ? 3.806 3.356 -2.143 1.00 93.19 86 PHE A CA 1
ATOM 695 C C . PHE A 1 86 ? 3.445 3.807 -0.723 1.00 93.19 86 PHE A C 1
ATOM 697 O O . PHE A 1 86 ? 2.313 4.227 -0.474 1.00 93.19 86 PHE A O 1
ATOM 704 N N . ASP A 1 87 ? 4.416 3.800 0.192 1.00 90.94 87 ASP A N 1
ATOM 705 C CA . ASP A 1 87 ? 4.205 4.227 1.578 1.00 90.94 87 ASP A CA 1
ATOM 706 C C . ASP A 1 87 ? 3.793 5.702 1.665 1.00 90.94 87 ASP A C 1
ATOM 708 O O . ASP A 1 87 ? 2.854 6.045 2.386 1.00 90.94 87 ASP A O 1
ATOM 712 N N . TYR A 1 88 ? 4.432 6.584 0.887 1.00 86.12 88 TYR A N 1
ATOM 713 C CA . TYR A 1 88 ? 4.055 7.994 0.795 1.00 86.12 88 TYR A CA 1
ATOM 714 C C . TYR A 1 88 ? 2.606 8.163 0.343 1.00 86.12 88 TYR A C 1
ATOM 716 O O . TYR A 1 88 ? 1.864 8.934 0.955 1.00 86.12 88 TYR A O 1
ATOM 724 N N . LEU A 1 89 ? 2.186 7.440 -0.696 1.00 90.75 89 LEU A N 1
ATOM 725 C CA . LEU A 1 89 ? 0.827 7.530 -1.216 1.00 90.75 89 LEU A CA 1
ATOM 726 C C . LEU A 1 89 ? -0.206 7.067 -0.186 1.00 90.75 89 LEU A C 1
ATOM 728 O O . LEU A 1 89 ? -1.175 7.783 0.085 1.00 90.75 89 LEU A O 1
ATOM 732 N N . ALA A 1 90 ? 0.034 5.919 0.442 1.00 91.25 90 ALA A N 1
ATOM 733 C CA . ALA A 1 90 ? -0.856 5.378 1.458 1.00 91.25 90 ALA A CA 1
ATOM 734 C C . ALA A 1 90 ? -0.925 6.273 2.701 1.00 91.25 90 ALA A C 1
ATOM 736 O O . ALA A 1 90 ? -2.020 6.521 3.212 1.00 91.25 90 ALA A O 1
ATOM 737 N N . ASN A 1 91 ? 0.202 6.837 3.151 1.00 86.50 91 ASN A N 1
ATOM 738 C CA . ASN A 1 91 ? 0.232 7.844 4.219 1.00 86.50 91 ASN A CA 1
ATOM 739 C C . ASN A 1 91 ? -0.626 9.048 3.848 1.00 86.50 91 ASN A C 1
ATOM 741 O O . ASN A 1 91 ? -1.427 9.518 4.655 1.00 86.50 91 ASN A O 1
ATOM 745 N N . ILE A 1 92 ? -0.491 9.529 2.611 1.00 83.38 92 ILE A N 1
ATOM 746 C CA . ILE A 1 92 ? -1.256 10.676 2.148 1.00 83.38 92 ILE A CA 1
ATOM 747 C C . ILE A 1 92 ? -2.736 10.358 2.132 1.00 83.38 92 ILE A C 1
ATOM 749 O O . ILE A 1 92 ? -3.519 11.208 2.526 1.00 83.38 92 ILE A O 1
ATOM 753 N N . ARG A 1 93 ? -3.153 9.179 1.677 1.00 86.12 93 ARG A N 1
ATOM 754 C CA . ARG A 1 93 ? -4.573 8.815 1.594 1.00 86.12 93 ARG A CA 1
ATOM 755 C C . ARG A 1 93 ? -5.188 8.571 2.978 1.00 86.12 93 ARG A C 1
ATOM 757 O O . ARG A 1 93 ? -6.289 9.056 3.230 1.00 86.12 93 ARG A O 1
ATOM 764 N N . SER A 1 94 ? -4.455 7.929 3.885 1.00 80.81 94 SER A N 1
ATOM 765 C CA . SER A 1 94 ? -4.973 7.470 5.183 1.00 80.81 94 SER A CA 1
ATOM 766 C C . SER A 1 94 ? -4.889 8.491 6.323 1.00 80.81 94 SER A C 1
ATOM 768 O O . SER A 1 94 ? -5.756 8.507 7.204 1.00 80.81 94 SER A O 1
ATOM 770 N N . LEU A 1 95 ? -3.871 9.356 6.344 1.00 73.00 95 LEU A N 1
ATOM 771 C CA . LEU A 1 95 ? -3.644 10.259 7.470 1.00 73.00 95 LEU A CA 1
ATOM 772 C C . LEU A 1 95 ? -4.420 11.570 7.284 1.00 73.00 95 LEU A C 1
ATOM 774 O O . LEU A 1 95 ? -4.211 12.331 6.338 1.00 73.00 95 LEU A O 1
ATOM 778 N N . LYS A 1 96 ? -5.333 11.862 8.223 1.00 63.09 96 LYS A N 1
ATOM 779 C CA . LYS A 1 96 ? -6.080 13.137 8.256 1.00 63.09 96 LYS A CA 1
ATOM 780 C C . LYS A 1 96 ? -5.168 14.329 8.552 1.00 63.09 96 LYS A C 1
ATOM 782 O O . LYS A 1 96 ? -5.417 15.420 8.046 1.00 63.09 96 LYS A O 1
ATOM 787 N N . LYS A 1 97 ? -4.128 14.114 9.360 1.00 56.88 97 LYS A N 1
ATOM 788 C CA . LYS A 1 97 ? -3.067 15.077 9.648 1.00 56.88 97 LYS A CA 1
ATOM 789 C C . LYS A 1 97 ? -1.750 14.470 9.196 1.00 56.88 97 LYS A C 1
ATOM 791 O O . LYS A 1 97 ? -1.247 13.536 9.808 1.00 56.88 97 LYS A O 1
ATOM 796 N N . TRP A 1 98 ? -1.193 15.019 8.124 1.00 52.62 98 TRP A N 1
ATOM 797 C CA . TRP A 1 98 ? 0.149 14.674 7.655 1.00 52.62 98 TRP A CA 1
ATOM 798 C C . TRP A 1 98 ? 1.221 14.873 8.752 1.00 52.62 98 TRP A C 1
ATOM 800 O O . TRP A 1 98 ? 2.232 14.174 8.797 1.00 52.62 98 TRP A O 1
ATOM 810 N N . GLU A 1 99 ? 0.947 15.784 9.693 1.00 49.31 99 GLU A N 1
ATOM 811 C CA . GLU A 1 99 ? 1.762 16.085 10.876 1.00 49.31 99 GLU A CA 1
ATOM 812 C C . GLU A 1 99 ? 2.032 14.860 11.777 1.00 49.31 99 GLU A C 1
ATOM 814 O O . GLU A 1 99 ? 3.113 14.780 12.357 1.00 49.31 99 GLU A O 1
ATOM 819 N N . ASP A 1 100 ? 1.144 13.857 11.825 1.00 46.09 100 ASP A N 1
ATOM 820 C CA . ASP A 1 100 ? 1.344 12.662 12.667 1.00 46.09 100 ASP A CA 1
ATOM 821 C C . ASP A 1 100 ? 2.481 11.754 12.144 1.00 46.09 100 ASP A C 1
ATOM 823 O O . ASP A 1 100 ? 3.147 11.074 12.928 1.00 46.09 100 ASP A O 1
ATOM 827 N N . TRP A 1 101 ? 2.776 11.803 10.836 1.00 45.91 101 TRP A N 1
ATOM 828 C CA . TRP A 1 101 ? 3.937 11.135 10.227 1.00 45.91 101 TRP A CA 1
ATOM 829 C C . TRP A 1 101 ? 5.230 11.965 10.355 1.00 45.91 101 TRP A C 1
ATOM 831 O O . TRP A 1 101 ? 6.320 11.412 10.538 1.00 45.91 101 TRP A O 1
ATOM 841 N N . LYS A 1 102 ? 5.128 13.305 10.330 1.00 49.16 102 LYS A N 1
ATOM 842 C CA . LYS A 1 102 ? 6.270 14.222 10.541 1.00 49.16 102 LYS A CA 1
ATOM 843 C C . LYS A 1 102 ? 6.870 14.089 11.945 1.00 49.16 102 LYS A C 1
ATOM 845 O O . LYS A 1 102 ? 8.090 14.121 12.077 1.00 49.16 102 LYS A O 1
ATOM 850 N N . ILE A 1 103 ? 6.052 13.851 12.976 1.00 43.06 103 ILE A N 1
ATOM 851 C CA . ILE A 1 103 ? 6.529 13.657 14.361 1.00 43.06 103 ILE A CA 1
ATOM 852 C C . ILE A 1 103 ? 7.451 12.427 14.492 1.00 43.06 103 ILE A C 1
ATOM 854 O O . ILE A 1 103 ? 8.325 12.414 15.355 1.00 43.06 10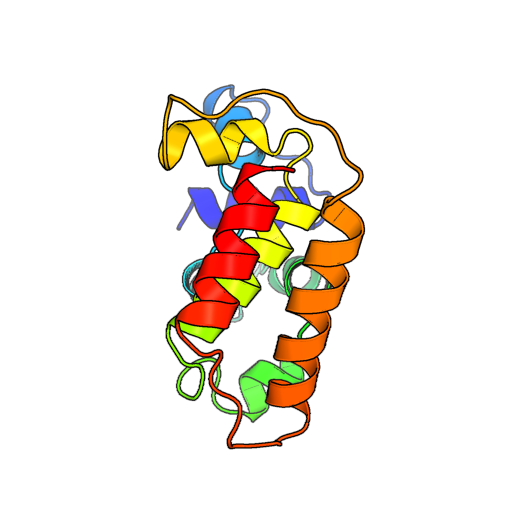3 ILE A O 1
ATOM 858 N N . GLN A 1 104 ? 7.324 11.422 13.617 1.00 42.31 104 GLN A N 1
ATOM 859 C CA . GLN A 1 104 ? 8.213 10.251 13.622 1.00 42.31 104 GLN A CA 1
ATOM 860 C C . GLN A 1 104 ? 9.477 10.427 12.767 1.00 42.31 104 GLN A C 1
ATOM 862 O O . GLN A 1 104 ? 10.442 9.696 12.968 1.00 42.31 104 GLN A O 1
ATOM 867 N N . SER A 1 105 ? 9.493 11.372 11.819 1.00 43.28 105 SER A N 1
ATOM 868 C CA . SER A 1 105 ? 10.569 11.496 10.825 1.00 43.28 105 SER A CA 1
ATOM 869 C C . SER A 1 105 ? 11.429 12.759 10.964 1.00 43.28 105 SER A C 1
ATOM 871 O O . SER A 1 105 ? 12.613 12.694 10.630 1.00 43.28 105 SER A O 1
ATOM 873 N N . ASN A 1 106 ? 10.893 13.888 11.459 1.00 41.12 106 ASN A N 1
ATOM 874 C CA . ASN A 1 106 ? 11.666 15.092 11.797 1.00 41.12 106 ASN A CA 1
ATOM 875 C C . ASN A 1 106 ? 10.837 16.128 12.614 1.00 41.12 106 ASN A C 1
ATOM 877 O O . ASN A 1 106 ? 9.939 16.761 12.045 1.00 41.12 106 ASN A O 1
ATOM 881 N N . PRO A 1 107 ? 11.140 16.382 13.905 1.00 43.72 107 PRO A N 1
ATOM 882 C CA . PRO A 1 107 ? 10.314 17.218 14.794 1.00 43.72 107 PRO A CA 1
ATOM 883 C C . PRO A 1 107 ? 10.287 18.734 14.485 1.00 43.72 107 PRO A C 1
ATOM 885 O O . PRO A 1 107 ? 9.522 19.454 15.118 1.00 43.72 107 PRO A O 1
ATOM 888 N N . ASN A 1 108 ? 11.054 19.234 13.505 1.00 41.62 108 ASN A N 1
ATOM 889 C CA . ASN A 1 108 ? 11.216 20.679 13.243 1.00 41.62 108 ASN A CA 1
ATOM 890 C C . ASN A 1 108 ? 10.442 21.236 12.027 1.00 41.62 108 ASN A C 1
ATOM 892 O O . ASN A 1 108 ? 10.776 22.310 11.523 1.00 41.62 108 ASN A O 1
ATOM 896 N N . THR A 1 109 ? 9.424 20.544 11.510 1.00 45.28 109 THR A N 1
ATOM 897 C CA . THR A 1 109 ? 8.806 20.938 10.226 1.00 45.28 109 THR A CA 1
ATOM 898 C C . THR A 1 109 ? 7.505 21.735 10.408 1.00 45.28 109 THR A C 1
ATOM 900 O O . THR A 1 109 ? 6.526 21.227 10.943 1.00 45.28 109 THR A O 1
ATOM 903 N N . SER A 1 110 ? 7.515 22.987 9.936 1.00 44.09 110 SER A N 1
ATOM 904 C CA . SER A 1 110 ? 6.441 23.996 10.012 1.00 44.09 110 SER A CA 1
ATOM 905 C C . SER A 1 110 ? 5.140 23.620 9.272 1.00 44.09 110 SER A C 1
ATOM 907 O O . SER A 1 110 ? 5.162 22.965 8.229 1.00 44.09 110 SER A O 1
ATOM 909 N N . SER A 1 111 ? 4.011 24.087 9.824 1.00 46.84 111 SER A N 1
ATOM 910 C CA . SER A 1 111 ? 2.630 23.933 9.344 1.00 46.84 111 SER A CA 1
ATOM 911 C C . SER A 1 111 ? 2.349 24.795 8.100 1.00 46.84 111 SER A C 1
ATOM 913 O O . SER A 1 111 ? 1.955 25.961 8.200 1.00 46.84 111 SER A O 1
ATOM 915 N N . LYS A 1 112 ? 2.541 24.239 6.898 1.00 46.19 112 LYS A N 1
ATOM 916 C CA . LYS A 1 112 ? 2.042 24.823 5.640 1.00 46.19 112 LYS A CA 1
ATOM 917 C C . LYS A 1 112 ? 1.093 23.832 4.958 1.00 46.19 112 LYS A C 1
ATOM 919 O O . LYS A 1 112 ? 1.337 22.642 4.944 1.00 46.19 112 LYS A O 1
ATOM 924 N N . LYS A 1 113 ? -0.058 24.350 4.512 1.00 49.66 113 LYS A N 1
ATOM 925 C CA . LYS A 1 113 ? -1.311 23.632 4.202 1.00 49.66 113 LYS A CA 1
ATOM 926 C C . LYS A 1 113 ? -1.336 22.912 2.841 1.00 49.66 113 LYS A C 1
ATOM 928 O O . LYS A 1 113 ? -1.055 23.549 1.833 1.00 49.66 113 LYS A O 1
ATOM 933 N N . MET A 1 114 ? -1.942 21.713 2.828 1.00 49.00 114 MET A N 1
ATOM 934 C CA . MET A 1 114 ? -2.912 21.076 1.887 1.00 49.00 114 MET A CA 1
ATOM 935 C C . MET A 1 114 ? -2.765 21.165 0.349 1.00 49.00 114 MET A C 1
ATOM 937 O O . MET A 1 114 ? -3.212 20.232 -0.319 1.00 49.00 114 MET A O 1
ATOM 941 N N . LYS A 1 115 ? -2.193 22.219 -0.250 1.00 52.31 115 LYS A N 1
ATOM 942 C CA . LYS A 1 115 ? -2.095 22.371 -1.720 1.00 52.31 115 LYS A CA 1
ATOM 943 C C . LYS A 1 115 ? -1.159 21.348 -2.368 1.00 52.31 115 LYS A C 1
ATOM 945 O O . LYS A 1 115 ? -1.350 21.001 -3.529 1.00 52.31 115 LYS A O 1
ATOM 950 N N . ASP A 1 116 ? -0.218 20.808 -1.607 1.00 66.38 116 ASP A N 1
ATOM 951 C CA . ASP A 1 116 ? 0.766 19.854 -2.116 1.00 66.38 116 ASP A CA 1
ATOM 952 C C . ASP A 1 116 ? 0.258 18.404 -2.114 1.00 66.38 116 ASP A C 1
ATOM 954 O O . ASP A 1 116 ? 0.827 17.553 -2.793 1.00 66.38 116 ASP A O 1
ATOM 958 N N . ARG A 1 117 ? -0.864 18.106 -1.438 1.00 74.62 117 ARG A N 1
ATOM 959 C CA . ARG A 1 117 ? -1.380 16.733 -1.318 1.00 74.62 117 ARG A CA 1
ATOM 960 C C . ARG A 1 117 ? -1.768 16.136 -2.670 1.00 74.62 117 ARG A C 1
ATOM 962 O O . ARG A 1 117 ? -1.344 15.029 -2.979 1.00 74.62 117 ARG A O 1
ATOM 969 N N . ALA A 1 118 ? -2.536 16.869 -3.478 1.00 80.56 118 ALA A N 1
ATOM 970 C CA . ALA A 1 118 ? -2.957 16.407 -4.804 1.00 80.56 118 ALA A CA 1
ATOM 971 C C . ALA A 1 118 ? -1.752 16.166 -5.725 1.00 80.56 118 ALA A C 1
ATOM 973 O O . ALA A 1 118 ? -1.686 15.146 -6.400 1.00 80.56 118 ALA A O 1
ATOM 974 N N . LYS A 1 119 ? -0.757 17.057 -5.667 1.00 81.44 119 LYS A N 1
ATOM 975 C CA . LYS A 1 119 ? 0.475 16.944 -6.448 1.00 81.44 119 LYS A CA 1
ATOM 976 C C . LYS A 1 119 ? 1.324 15.746 -6.031 1.00 81.44 119 LYS A C 1
ATOM 978 O O . LYS A 1 119 ? 1.898 15.078 -6.882 1.00 81.44 119 LYS A O 1
ATOM 983 N N . ILE A 1 120 ? 1.414 15.456 -4.734 1.00 82.38 120 ILE A N 1
ATOM 984 C CA . ILE A 1 120 ? 2.131 14.264 -4.276 1.00 82.38 120 ILE A CA 1
ATOM 985 C C . ILE A 1 120 ? 1.368 12.995 -4.681 1.00 82.38 120 ILE A C 1
ATOM 987 O O . ILE A 1 120 ? 2.001 12.053 -5.147 1.00 82.38 120 ILE A O 1
ATOM 991 N N . VAL A 1 121 ? 0.031 12.978 -4.577 1.00 88.62 121 VAL A N 1
ATOM 992 C CA . VAL A 1 121 ? -0.787 11.857 -5.083 1.00 88.62 121 VAL A CA 1
ATOM 993 C C . VAL A 1 121 ? -0.522 11.628 -6.566 1.00 88.62 121 VAL A C 1
ATOM 995 O O . VAL A 1 121 ? -0.255 10.495 -6.951 1.00 88.62 121 VAL A O 1
ATOM 998 N N . GLU A 1 122 ? -0.545 12.683 -7.377 1.00 89.50 122 GLU A N 1
ATOM 999 C CA . GLU A 1 122 ? -0.275 12.622 -8.815 1.00 89.50 122 GLU A CA 1
ATOM 1000 C C . GLU A 1 122 ? 1.124 12.063 -9.111 1.00 89.50 122 GLU A C 1
ATOM 1002 O O . GLU A 1 122 ? 1.256 11.115 -9.882 1.00 89.50 122 GLU A O 1
ATOM 1007 N N . ILE A 1 123 ? 2.165 12.591 -8.452 1.00 88.12 123 ILE A N 1
ATOM 1008 C CA . ILE A 1 123 ? 3.545 12.121 -8.634 1.00 88.12 123 ILE A CA 1
ATOM 1009 C C . ILE A 1 123 ? 3.664 10.643 -8.253 1.00 88.12 123 ILE A C 1
ATOM 1011 O O . ILE A 1 123 ? 4.208 9.863 -9.032 1.00 88.12 123 ILE A O 1
ATOM 1015 N N . CYS A 1 124 ? 3.167 10.247 -7.078 1.00 91.06 124 CYS A N 1
ATOM 1016 C CA . CYS A 1 124 ? 3.256 8.861 -6.628 1.00 91.06 124 CYS A CA 1
ATOM 1017 C C . CYS A 1 124 ? 2.489 7.913 -7.555 1.00 91.06 124 CYS A C 1
ATOM 1019 O O . CYS A 1 124 ? 3.034 6.888 -7.949 1.00 91.06 124 CYS A O 1
ATOM 1021 N N . THR A 1 125 ? 1.262 8.279 -7.935 1.00 92.62 125 THR A N 1
ATOM 1022 C CA . THR A 1 125 ? 0.418 7.484 -8.842 1.00 92.62 125 THR A CA 1
ATOM 1023 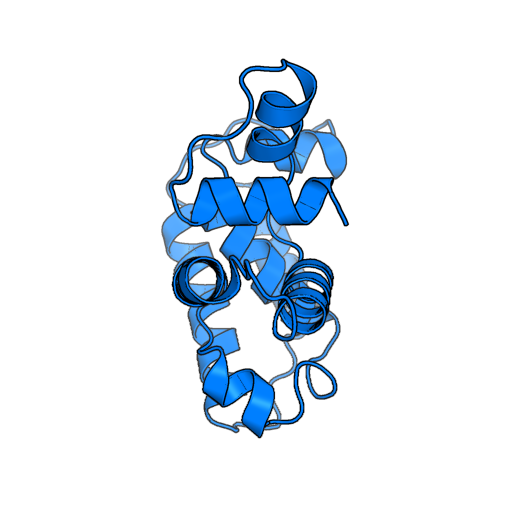C C . THR A 1 125 ? 1.116 7.302 -10.187 1.00 92.62 125 THR A C 1
ATOM 1025 O O . THR A 1 125 ? 1.279 6.174 -10.626 1.00 92.62 125 THR A O 1
ATOM 1028 N N . SER A 1 126 ? 1.675 8.369 -10.772 1.00 91.19 126 SER A N 1
ATOM 1029 C CA . SER A 1 126 ? 2.412 8.278 -12.039 1.00 91.19 126 SER A CA 1
ATOM 1030 C C . SER A 1 126 ? 3.605 7.316 -11.982 1.00 91.19 126 SER A C 1
ATOM 1032 O O . SER A 1 126 ? 3.868 6.605 -12.949 1.00 91.19 126 SER A O 1
ATOM 1034 N N . TRP A 1 127 ? 4.343 7.280 -10.869 1.00 90.12 127 TRP A N 1
ATOM 1035 C CA . TRP A 1 127 ? 5.446 6.329 -10.695 1.00 90.12 127 TRP A CA 1
ATOM 1036 C C . TRP A 1 127 ? 4.966 4.886 -10.561 1.00 90.12 127 TRP A C 1
ATOM 1038 O O . TRP A 1 127 ? 5.579 3.987 -11.133 1.00 90.12 127 TRP A O 1
ATOM 1048 N N . ILE A 1 128 ? 3.877 4.674 -9.826 1.00 91.56 128 ILE A N 1
ATOM 1049 C CA . ILE A 1 128 ? 3.279 3.351 -9.647 1.00 91.56 128 ILE A CA 1
ATOM 1050 C C . ILE A 1 128 ? 2.722 2.849 -10.980 1.00 91.56 128 ILE A C 1
ATOM 1052 O O . ILE A 1 128 ? 3.039 1.733 -11.373 1.00 91.56 128 ILE A O 1
ATOM 1056 N N . ASP A 1 129 ? 2.003 3.687 -11.726 1.00 90.88 129 ASP A N 1
ATOM 1057 C CA . ASP A 1 129 ? 1.444 3.342 -13.036 1.00 90.88 129 ASP A CA 1
ATOM 1058 C C . ASP A 1 129 ? 2.546 2.970 -14.042 1.00 90.88 129 ASP A C 1
ATOM 1060 O O . ASP A 1 129 ? 2.409 2.001 -14.786 1.00 90.88 129 ASP A O 1
ATOM 1064 N N . LYS A 1 130 ? 3.681 3.687 -14.034 1.00 89.44 130 LYS A N 1
ATOM 1065 C CA . LYS A 1 130 ? 4.858 3.343 -14.856 1.00 89.44 130 LYS A CA 1
ATOM 1066 C C . LYS A 1 130 ? 5.458 1.989 -14.496 1.00 89.44 130 LYS A C 1
ATOM 1068 O O . LYS A 1 130 ? 5.885 1.254 -15.386 1.00 89.44 130 LYS A O 1
ATOM 1073 N N . TRP A 1 131 ? 5.516 1.673 -13.205 1.00 88.31 131 TRP A N 1
ATOM 1074 C CA . TRP A 1 131 ? 6.002 0.377 -12.744 1.00 88.31 131 TRP A CA 1
ATOM 1075 C C . TRP A 1 131 ? 5.030 -0.753 -13.105 1.00 88.31 131 TRP A C 1
ATOM 1077 O O . TRP A 1 131 ? 5.465 -1.796 -13.586 1.00 88.31 131 TRP A O 1
ATOM 1087 N N . VAL A 1 132 ? 3.721 -0.530 -12.951 1.00 86.69 132 VAL A N 1
ATOM 1088 C CA . VAL A 1 132 ? 2.669 -1.478 -13.358 1.00 86.69 132 VAL A CA 1
ATOM 1089 C C . VAL A 1 132 ? 2.696 -1.720 -14.872 1.00 86.69 132 VAL A C 1
ATOM 1091 O O . VAL A 1 132 ? 2.578 -2.860 -15.309 1.00 86.69 132 VAL A O 1
ATOM 1094 N N . GLY A 1 133 ? 2.897 -0.669 -15.672 1.00 82.75 133 GLY A N 1
ATOM 1095 C CA . GLY A 1 133 ? 2.930 -0.718 -17.138 1.00 82.75 133 GLY A CA 1
ATOM 1096 C C . GLY A 1 133 ? 4.229 -1.242 -17.763 1.00 82.75 133 GLY A C 1
ATOM 1097 O O . GLY A 1 133 ? 4.396 -1.108 -18.972 1.00 82.75 133 GLY A O 1
ATOM 1098 N N . ASP A 1 134 ? 5.151 -1.802 -16.973 1.00 66.88 134 ASP A N 1
ATOM 1099 C CA . ASP A 1 134 ? 6.402 -2.419 -17.445 1.00 66.88 134 ASP A CA 1
ATOM 1100 C C . ASP A 1 134 ? 7.339 -1.497 -18.248 1.00 66.88 134 ASP A C 1
ATOM 1102 O O . ASP A 1 134 ? 8.207 -1.949 -18.997 1.00 66.88 134 ASP A O 1
ATOM 1106 N N . THR A 1 135 ? 7.260 -0.182 -18.018 1.00 58.28 135 THR A N 1
ATOM 1107 C CA . THR A 1 135 ? 8.351 0.735 -18.391 1.00 58.28 135 THR A CA 1
ATOM 1108 C C . THR A 1 135 ? 9.537 0.527 -17.437 1.00 58.28 135 THR A C 1
ATOM 1110 O O . THR A 1 135 ? 9.771 1.319 -16.527 1.00 58.28 135 THR A O 1
ATOM 1113 N N . MET A 1 136 ? 10.247 -0.590 -17.634 1.00 48.56 136 MET A N 1
ATOM 1114 C CA . MET A 1 136 ? 11.264 -1.220 -16.769 1.00 48.56 136 MET A CA 1
ATOM 1115 C C . MET A 1 136 ? 12.428 -0.335 -16.279 1.00 48.56 136 MET A C 1
ATOM 1117 O O . MET A 1 136 ? 13.180 -0.776 -15.418 1.00 48.56 136 MET A O 1
ATOM 1121 N N . ASP A 1 137 ? 12.577 0.910 -16.736 1.00 49.00 137 ASP A N 1
ATOM 1122 C CA . ASP A 1 137 ? 13.816 1.675 -16.520 1.00 49.00 137 ASP A CA 1
ATOM 1123 C C . ASP A 1 137 ? 13.705 2.921 -15.648 1.00 49.00 137 ASP A C 1
ATOM 1125 O O . ASP A 1 137 ? 14.715 3.566 -15.358 1.00 49.00 137 ASP A O 1
ATOM 1129 N N . THR A 1 138 ? 12.520 3.301 -15.179 1.00 62.19 138 THR A N 1
ATOM 1130 C CA . THR A 1 138 ? 12.429 4.532 -14.389 1.00 62.19 138 THR A CA 1
ATOM 1131 C C . THR A 1 138 ? 12.427 4.213 -12.899 1.00 62.19 138 THR A C 1
ATOM 1133 O O . THR A 1 138 ? 11.408 4.292 -12.219 1.00 62.19 138 THR A O 1
ATOM 1136 N N . ILE A 1 139 ? 13.601 3.856 -12.375 1.00 69.12 139 ILE A N 1
ATOM 1137 C CA . ILE A 1 139 ? 13.864 4.000 -10.941 1.00 69.12 139 ILE A CA 1
ATOM 1138 C C . ILE A 1 139 ? 13.853 5.508 -10.644 1.00 69.12 139 ILE A C 1
ATOM 1140 O O . ILE A 1 139 ? 14.580 6.260 -11.303 1.00 69.12 139 ILE A O 1
ATOM 1144 N N . PRO A 1 140 ? 13.057 5.985 -9.671 1.00 75.94 140 PRO A N 1
ATOM 1145 C CA . PRO A 1 140 ? 13.092 7.384 -9.276 1.00 75.94 140 PRO A CA 1
ATOM 1146 C C . PRO A 1 140 ? 14.513 7.791 -8.880 1.00 75.94 140 PRO A C 1
ATOM 1148 O O . PRO A 1 140 ? 15.121 7.214 -7.978 1.00 75.94 140 PRO A O 1
ATOM 1151 N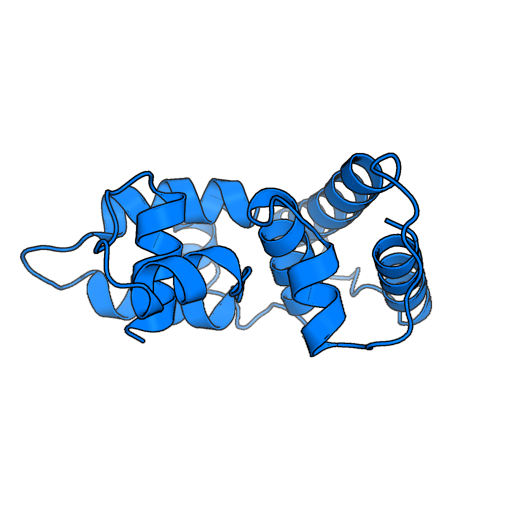 N . THR A 1 141 ? 15.058 8.810 -9.541 1.00 79.50 141 THR A N 1
ATOM 1152 C CA . THR A 1 141 ? 16.388 9.328 -9.210 1.00 79.50 141 THR A CA 1
ATOM 1153 C C . THR A 1 141 ? 16.406 9.916 -7.801 1.00 79.50 141 THR A C 1
ATOM 1155 O O . THR A 1 141 ? 15.395 10.404 -7.285 1.00 79.50 141 THR A O 1
ATOM 1158 N N . LYS A 1 142 ? 17.594 9.983 -7.193 1.00 79.56 142 LYS A N 1
ATOM 1159 C CA . LYS A 1 142 ? 17.787 10.625 -5.883 1.00 79.56 142 LYS A CA 1
ATOM 1160 C C . LYS A 1 142 ? 17.237 12.057 -5.844 1.00 79.56 142 LYS A C 1
ATOM 1162 O O . LYS A 1 142 ? 16.640 12.445 -4.847 1.00 79.56 142 LYS A O 1
ATOM 1167 N N . ALA A 1 143 ? 17.390 12.824 -6.927 1.00 79.75 143 ALA A N 1
ATOM 1168 C CA . ALA A 1 143 ? 16.862 14.185 -7.026 1.00 79.75 143 ALA A CA 1
ATOM 1169 C C . ALA A 1 143 ? 15.324 14.219 -7.054 1.00 79.75 143 ALA A C 1
ATOM 1171 O O . ALA A 1 143 ? 14.715 15.080 -6.422 1.00 79.75 143 ALA A O 1
ATOM 1172 N N . GLN A 1 144 ? 14.683 13.270 -7.742 1.00 82.62 144 GLN A N 1
ATOM 1173 C CA . GLN A 1 144 ? 13.222 13.143 -7.752 1.00 82.62 144 GLN A CA 1
ATOM 1174 C C . GLN A 1 144 ? 12.690 12.716 -6.384 1.00 82.62 144 GLN A C 1
ATOM 1176 O O . GLN A 1 144 ? 11.712 13.294 -5.912 1.00 82.62 144 GLN A O 1
ATOM 1181 N N . MET A 1 145 ? 13.367 11.779 -5.717 1.00 85.31 145 MET A N 1
ATOM 1182 C CA . MET A 1 145 ? 13.021 11.368 -4.356 1.00 85.31 145 MET A CA 1
ATOM 1183 C C . MET A 1 145 ? 13.221 12.499 -3.346 1.00 85.31 145 MET A C 1
ATOM 1185 O O . MET A 1 145 ? 12.385 12.684 -2.467 1.00 85.31 145 MET A O 1
ATOM 1189 N N . GLU A 1 146 ? 14.276 13.301 -3.489 1.00 81.94 146 GLU A N 1
ATOM 1190 C CA . GLU A 1 146 ? 14.505 14.470 -2.637 1.00 81.94 146 GLU A CA 1
ATOM 1191 C C . GLU A 1 146 ? 13.465 15.564 -2.896 1.00 81.94 146 GLU A C 1
ATOM 1193 O O . GLU A 1 146 ? 12.937 16.145 -1.953 1.00 81.94 146 GLU A O 1
ATOM 1198 N N . ARG A 1 147 ? 13.072 15.796 -4.153 1.00 81.75 147 ARG A N 1
ATOM 1199 C CA . ARG A 1 147 ? 11.978 16.719 -4.480 1.00 81.75 147 ARG A CA 1
ATOM 1200 C C . ARG A 1 147 ? 10.648 16.243 -3.900 1.00 81.75 147 ARG A C 1
ATOM 1202 O O . ARG A 1 147 ? 9.914 17.048 -3.338 1.00 81.75 147 ARG A O 1
ATOM 1209 N N . LEU A 1 148 ? 10.345 14.949 -4.009 1.00 78.06 148 LEU A N 1
ATOM 1210 C CA . LEU A 1 148 ? 9.163 14.340 -3.400 1.00 78.06 148 LEU A CA 1
ATOM 1211 C C . LEU A 1 148 ? 9.189 14.514 -1.879 1.00 78.06 148 LEU A C 1
ATOM 1213 O O . LEU A 1 148 ? 8.197 14.934 -1.288 1.00 78.06 148 LEU A O 1
ATOM 1217 N N . ARG A 1 149 ? 10.347 14.281 -1.256 1.00 76.12 149 ARG A N 1
ATOM 1218 C CA . ARG A 1 149 ? 10.557 14.499 0.173 1.00 76.12 149 ARG A CA 1
ATOM 1219 C C . ARG A 1 149 ? 10.346 15.961 0.558 1.00 76.12 149 ARG A C 1
ATOM 1221 O O . ARG A 1 149 ? 9.629 16.224 1.516 1.00 76.12 149 ARG A O 1
ATOM 1228 N N . GLN A 1 150 ? 10.902 16.910 -0.187 1.00 75.94 150 GLN A N 1
ATOM 1229 C CA . GLN A 1 150 ? 10.722 18.342 0.059 1.00 75.94 150 GLN A CA 1
ATOM 1230 C C . GLN A 1 150 ? 9.263 18.768 -0.086 1.00 75.94 150 GLN A C 1
ATOM 1232 O O . GLN A 1 150 ? 8.756 19.466 0.786 1.00 75.94 150 GLN A O 1
ATOM 1237 N N . LEU A 1 151 ? 8.565 18.293 -1.121 1.00 68.50 151 LEU A N 1
ATOM 1238 C CA . LEU A 1 151 ? 7.126 18.516 -1.280 1.00 68.50 151 LEU A CA 1
ATOM 1239 C C . LEU A 1 151 ? 6.351 17.925 -0.099 1.00 68.50 151 LEU A C 1
ATOM 1241 O O . LEU A 1 151 ? 5.490 18.586 0.468 1.00 68.50 151 LEU A O 1
ATOM 1245 N N . SER A 1 152 ? 6.721 16.724 0.347 1.00 59.78 152 SER A N 1
ATOM 1246 C CA . SER A 1 152 ? 6.141 16.100 1.538 1.00 59.78 152 SER A CA 1
ATOM 1247 C C . SER A 1 152 ? 6.462 16.867 2.830 1.00 59.78 152 SER A C 1
ATOM 1249 O O . SER A 1 152 ? 5.689 16.844 3.781 1.00 59.78 152 SER A O 1
ATOM 1251 N N . HIS A 1 153 ? 7.587 17.581 2.892 1.00 56.97 153 HIS A N 1
ATOM 1252 C CA . HIS A 1 153 ? 7.925 18.440 4.024 1.00 56.97 153 HIS A CA 1
ATOM 1253 C C . HIS A 1 153 ? 7.166 19.775 3.979 1.00 56.97 153 HIS A C 1
ATOM 1255 O O . HIS A 1 153 ? 6.923 20.359 5.034 1.00 56.97 153 HIS A O 1
ATOM 1261 N N . GLN A 1 154 ? 6.781 20.250 2.793 1.00 53.41 154 GLN A N 1
ATOM 1262 C CA . GLN A 1 154 ? 6.057 21.509 2.586 1.00 53.41 154 GLN A CA 1
ATOM 1263 C C . GLN A 1 154 ? 4.526 21.370 2.697 1.00 53.41 154 GLN A C 1
ATOM 1265 O O . GLN A 1 154 ? 3.875 22.367 3.010 1.00 53.41 154 GLN A O 1
ATOM 1270 N N . ALA A 1 155 ? 4.001 20.153 2.499 1.00 48.12 155 ALA A N 1
ATOM 1271 C CA . ALA A 1 155 ? 2.595 19.750 2.650 1.00 48.12 155 ALA A CA 1
ATOM 1272 C C . ALA A 1 155 ? 2.126 19.594 4.109 1.00 48.12 155 ALA A C 1
ATOM 1274 O O . ALA A 1 155 ? 0.895 19.717 4.320 1.00 48.12 155 ALA A O 1
#

Organism: NCBI:txid40994

Foldseek 3Di:
DVLLVLLLCVLLVHDFDPPPVSVCSNALDFDQLVVNLVVLVVQVPPPPGPNVSSQVSLCVQQVDHPVLCVVVVHCPLPDPLLSVLSRQSRRLVRHPDLVSVCVVVPPPFDDADDPLSVVSNVVSNVVVVCVSVPVSPDDDDPVNSVVSVVSSSND